Protein AF-A0A9D3UW73-F1 (afdb_monomer)

Foldseek 3Di:
DQVVQDDPPDLCCRRPQFPADPPPRATATGACAPVQDADEAEPPDVVLVRQNHAYYHHEQYHHPNYDDDPSCVSHVYDHNHNDDPPDPD

pLDDT: mean 84.99, std 10.87, range [48.41, 96.06]

Nearest PDB structures (foldseek):
  4q3i-assembly2_B  TM=7.712E-01  e=1.753E-03  Oryza sativa
  5xjo-assembly2_B  TM=6.712E-01  e=2.292E-03  Arabidopsis thaliana
  5gr8-assembly1_A  TM=7.443E-01  e=7.654E-03  Arabidopsis thaliana
  1ogq-assembly1_A  TM=6.975E-01  e=7.654E-03  Phaseolus vulgaris
  5xkn-assembly1_B  TM=5.740E-01  e=1.875E-03  Arabidopsis thaliana

InterPro domains:
  IPR013210 Leucine-rich repeat-containing N-terminal, plant-type [PF08263] (4-21)
  IPR032675 Leucine-rich repeat domain superfamily [G3DSA:3.80.10.10] (1-89)
  IPR046956 Receptor-like protein 23-like [PTHR48061] (4-83)

Solvent-accessible surface area (backbone atoms only — not comparable to full-atom values): 5349 Å² total; per-residue (Å²): 118,72,73,84,51,61,53,89,95,52,65,61,67,72,18,77,44,39,35,47,43,94,85,84,60,48,58,28,30,41,44,52,49,56,63,73,49,74,52,59,53,53,68,84,37,69,81,73,64,47,83,61,43,28,35,42,33,41,27,26,32,49,46,92,72,39,53,84,40,81,72,57,74,67,36,81,39,76,38,72,48,86,43,84,65,74,83,84,124

Radius of gyration: 13.21 Å; Cα contacts (8 Å, |Δi|>4): 147; chains: 1; bounding box: 33×31×26 Å

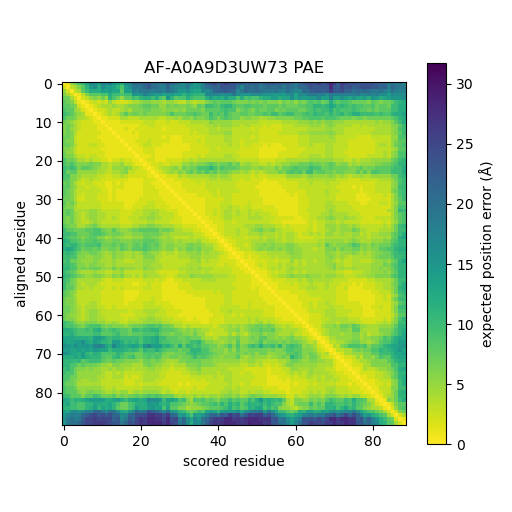Mean predicted aligned error: 5.77 Å

Organism: NCBI:txid47602

Structure (mmCIF, N/CA/C/O backbone):
data_AF-A0A9D3UW73-F1
#
_entry.id   AF-A0A9D3UW73-F1
#
loop_
_atom_site.group_PDB
_atom_site.id
_atom_site.type_symbol
_atom_site.label_atom_id
_atom_site.label_alt_id
_atom_site.label_comp_id
_atom_site.label_asym_id
_atom_site.label_entity_id
_atom_site.label_seq_id
_atom_site.pdbx_PDB_ins_code
_atom_site.Cartn_x
_atom_site.Cartn_y
_atom_site.Cartn_z
_atom_site.occupancy
_atom_site.B_iso_or_equiv
_atom_site.auth_seq_id
_atom_site.auth_comp_id
_atom_site.auth_asym_id
_atom_site.auth_atom_id
_atom_site.pdbx_PDB_model_num
ATOM 1 N N . MET A 1 1 ? -5.570 -10.580 -14.718 1.00 48.56 1 MET A N 1
ATOM 2 C CA . MET A 1 1 ? -5.128 -9.168 -14.651 1.00 48.56 1 MET A CA 1
ATOM 3 C C . MET A 1 1 ? -6.069 -8.451 -13.699 1.00 48.56 1 MET A C 1
ATOM 5 O O . MET A 1 1 ? -7.268 -8.545 -13.917 1.00 48.56 1 MET A O 1
ATOM 9 N N . LEU A 1 2 ? -5.564 -7.748 -12.678 1.00 55.66 2 LEU A N 1
ATOM 10 C CA . LEU A 1 2 ? -6.407 -7.051 -11.685 1.00 55.66 2 LEU A CA 1
ATOM 11 C C . LEU A 1 2 ? -7.407 -6.055 -12.304 1.00 55.66 2 LEU A C 1
ATOM 13 O O . LEU A 1 2 ? -8.428 -5.745 -11.691 1.00 55.66 2 LEU A O 1
ATOM 17 N N . ALA A 1 3 ? -7.122 -5.586 -13.526 1.00 56.91 3 ALA A N 1
ATOM 18 C CA . ALA A 1 3 ? -7.913 -4.611 -14.272 1.00 56.91 3 ALA A CA 1
ATOM 19 C C . ALA A 1 3 ? -9.384 -5.011 -14.489 1.00 56.91 3 ALA A C 1
ATOM 21 O O . ALA A 1 3 ? -10.218 -4.124 -14.621 1.00 56.91 3 ALA A O 1
ATOM 22 N N . ASP A 1 4 ? -9.723 -6.304 -14.469 1.00 63.31 4 ASP A N 1
ATOM 23 C CA . ASP A 1 4 ? -11.117 -6.747 -14.632 1.00 63.31 4 ASP A CA 1
ATOM 24 C C . ASP A 1 4 ? -11.943 -6.637 -13.335 1.00 63.31 4 ASP A C 1
ATOM 26 O O . ASP A 1 4 ? -13.169 -6.740 -13.372 1.00 63.31 4 ASP A O 1
ATOM 30 N N . SER A 1 5 ? -11.294 -6.432 -12.180 1.00 74.44 5 SER A N 1
ATOM 31 C CA . SER A 1 5 ? -11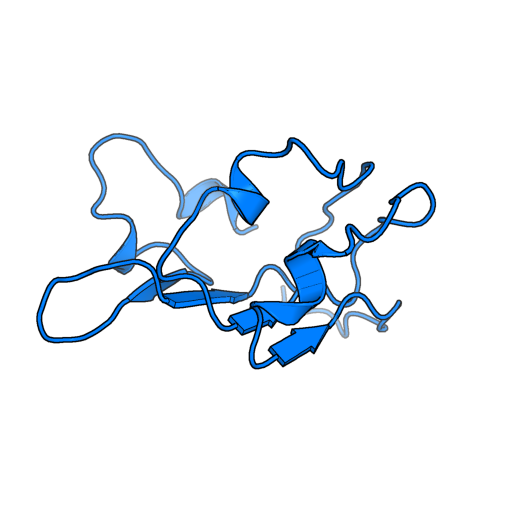.967 -6.362 -10.873 1.00 74.44 5 SER A CA 1
ATOM 32 C C . SER A 1 5 ? -12.187 -4.936 -10.361 1.00 74.44 5 SER A C 1
ATOM 34 O O . SER A 1 5 ? -13.042 -4.725 -9.501 1.00 74.44 5 SER A O 1
ATOM 36 N N . TRP A 1 6 ? -11.445 -3.956 -10.888 1.00 86.56 6 TRP A N 1
ATOM 37 C CA . TRP A 1 6 ? -11.527 -2.554 -10.477 1.00 86.56 6 TRP A CA 1
ATOM 38 C C . TRP A 1 6 ? -12.445 -1.808 -11.439 1.00 86.56 6 TRP A C 1
ATOM 40 O O . TRP A 1 6 ? -12.172 -1.719 -12.633 1.00 86.56 6 TRP A O 1
ATOM 50 N N . GLY A 1 7 ? -13.541 -1.256 -10.927 1.00 83.38 7 GLY A N 1
ATOM 51 C CA . GLY A 1 7 ? -14.526 -0.583 -11.765 1.00 83.38 7 GLY A CA 1
ATOM 52 C C . GLY A 1 7 ? -15.356 0.427 -10.995 1.00 83.38 7 GLY A C 1
ATOM 53 O O . GLY A 1 7 ? -15.669 0.233 -9.818 1.00 83.38 7 GLY A O 1
ATOM 54 N N . GLU A 1 8 ? -15.732 1.507 -11.675 1.00 82.38 8 GLU A N 1
ATOM 55 C CA . GLU A 1 8 ? -16.649 2.499 -11.121 1.00 82.38 8 GLU A CA 1
ATOM 56 C C . GLU A 1 8 ? -17.993 1.857 -10.749 1.00 82.38 8 GLU A C 1
ATOM 58 O O . GLU A 1 8 ? -18.510 0.982 -11.444 1.00 82.38 8 GLU A O 1
ATOM 63 N N . GLY A 1 9 ? -18.567 2.286 -9.624 1.00 83.62 9 GLY A N 1
ATOM 64 C CA . GLY A 1 9 ? -19.843 1.766 -9.126 1.00 83.62 9 GLY A CA 1
ATOM 65 C C . GLY A 1 9 ? -19.769 0.382 -8.469 1.00 83.62 9 GLY A C 1
ATOM 66 O O . GLY A 1 9 ? -20.768 -0.066 -7.906 1.00 83.62 9 GLY A O 1
ATOM 67 N N . ILE A 1 10 ? -18.606 -0.277 -8.483 1.00 86.62 10 ILE A N 1
ATOM 68 C CA . ILE A 1 10 ? -18.353 -1.479 -7.687 1.00 86.62 10 ILE A CA 1
ATOM 69 C C . ILE A 1 10 ? -17.802 -1.046 -6.330 1.00 86.62 10 ILE A C 1
ATOM 71 O O . ILE A 1 10 ? -16.885 -0.235 -6.245 1.00 86.62 10 ILE A O 1
ATOM 75 N N . ASP A 1 11 ? -18.363 -1.616 -5.266 1.00 89.44 11 ASP A N 1
ATOM 76 C CA . ASP A 1 11 ? -17.822 -1.492 -3.916 1.00 89.44 11 ASP A CA 1
ATOM 77 C C . ASP A 1 11 ? -16.346 -1.921 -3.895 1.00 89.44 11 ASP A C 1
ATOM 79 O O . ASP A 1 11 ? -16.034 -3.090 -4.135 1.00 89.44 11 ASP A O 1
ATOM 83 N N . CYS A 1 12 ? -15.449 -0.972 -3.614 1.00 91.19 12 CYS A N 1
ATOM 84 C CA . CYS A 1 12 ? -14.006 -1.191 -3.655 1.00 91.19 12 CYS A CA 1
ATOM 85 C C . CYS A 1 12 ? -13.530 -2.280 -2.690 1.00 91.19 12 CYS A C 1
ATOM 87 O O . CYS A 1 12 ? -12.524 -2.926 -2.956 1.00 91.19 12 CYS A O 1
ATOM 89 N N . CYS A 1 13 ? -14.286 -2.578 -1.631 1.00 92.69 13 CYS A N 1
ATOM 90 C CA . CYS A 1 13 ? -13.979 -3.679 -0.721 1.00 92.69 13 CYS A CA 1
ATOM 91 C C . CYS A 1 13 ? -14.145 -5.066 -1.358 1.00 92.69 13 CYS A C 1
ATOM 93 O O . CYS A 1 13 ? -13.789 -6.073 -0.749 1.00 92.69 13 CYS A O 1
ATOM 95 N N . LYS A 1 14 ? -14.705 -5.127 -2.570 1.00 91.12 14 LYS A N 1
ATOM 96 C CA . LYS A 1 14 ? -14.818 -6.340 -3.386 1.00 91.12 14 LYS A CA 1
ATOM 97 C C . LYS A 1 14 ? -13.763 -6.413 -4.484 1.00 91.12 14 LYS A C 1
ATOM 99 O O . LYS A 1 14 ? -13.717 -7.420 -5.187 1.00 91.12 14 LYS A O 1
ATOM 104 N N . TRP A 1 15 ? -12.970 -5.360 -4.672 1.00 92.94 15 TRP A N 1
ATOM 105 C CA . TRP A 1 15 ? -11.897 -5.367 -5.654 1.00 92.94 15 TRP A CA 1
ATOM 106 C C . TRP A 1 15 ? -10.797 -6.328 -5.218 1.00 92.94 15 TRP A C 1
ATOM 108 O O . TRP A 1 15 ? -10.483 -6.455 -4.032 1.00 92.94 15 TRP A O 1
ATOM 118 N N . GLU A 1 16 ? -10.196 -7.004 -6.192 1.00 90.12 16 GLU A N 1
ATOM 119 C CA . GLU A 1 16 ? -9.073 -7.886 -5.921 1.00 90.12 16 GLU A CA 1
ATOM 120 C C . GLU A 1 16 ? -7.903 -7.072 -5.353 1.00 90.12 16 GLU A C 1
ATOM 122 O O . GLU A 1 16 ? -7.614 -5.962 -5.812 1.00 90.12 16 GLU A O 1
ATOM 127 N N . GLY A 1 17 ? -7.273 -7.609 -4.306 1.00 92.62 17 GLY A N 1
ATOM 128 C CA . GLY A 1 17 ? -6.176 -6.947 -3.603 1.00 92.62 17 GLY A CA 1
ATOM 129 C C . GLY A 1 17 ? -6.599 -5.883 -2.584 1.00 92.62 17 GLY A C 1
ATOM 130 O O . GLY A 1 17 ? -5.754 -5.432 -1.813 1.00 92.62 17 GLY A O 1
ATOM 131 N N . VAL A 1 18 ? -7.876 -5.489 -2.510 1.00 94.12 18 VAL A N 1
ATOM 132 C CA . VAL A 1 18 ? -8.350 -4.503 -1.524 1.00 94.12 18 VAL A CA 1
ATOM 133 C C . VAL A 1 18 ? -8.813 -5.195 -0.245 1.00 94.12 18 VAL A C 1
ATOM 135 O O . VAL A 1 18 ? -9.602 -6.136 -0.266 1.00 94.12 18 VAL A O 1
ATOM 138 N N . MET A 1 19 ? -8.346 -4.701 0.900 1.00 95.50 19 MET A N 1
ATOM 139 C CA . MET A 1 19 ? -8.782 -5.145 2.222 1.00 95.50 19 MET A CA 1
ATOM 140 C C . MET A 1 19 ? -9.467 -3.991 2.942 1.00 95.50 19 MET A C 1
ATOM 142 O O . MET A 1 19 ? -8.860 -2.934 3.136 1.00 95.50 19 MET A O 1
ATOM 146 N N . CYS A 1 20 ? -10.698 -4.214 3.394 1.00 95.94 20 CYS A N 1
ATOM 147 C CA . CYS A 1 20 ? -11.457 -3.244 4.175 1.00 95.94 20 CYS A CA 1
ATOM 148 C C . CYS A 1 20 ? -11.656 -3.690 5.624 1.00 95.94 20 CYS A C 1
ATOM 150 O O . CYS A 1 20 ? -11.653 -4.883 5.930 1.00 95.94 20 CYS A O 1
ATOM 152 N N . ASP A 1 21 ? -11.835 -2.728 6.527 1.00 94.56 21 ASP A N 1
ATOM 153 C CA . ASP A 1 21 ? -12.249 -3.027 7.892 1.00 94.56 21 ASP A CA 1
ATOM 154 C C . ASP A 1 21 ? -13.740 -3.411 7.958 1.00 94.56 21 ASP A C 1
ATOM 156 O O . ASP A 1 21 ? -14.574 -2.886 7.224 1.00 94.56 21 ASP A O 1
ATOM 160 N N . ASN A 1 22 ? -14.089 -4.317 8.874 1.00 89.94 22 ASN A N 1
ATOM 161 C CA . ASN A 1 22 ? -15.450 -4.857 8.988 1.00 89.94 22 ASN A CA 1
ATOM 162 C C . ASN A 1 22 ? -16.457 -3.918 9.683 1.00 89.94 22 ASN A C 1
ATOM 164 O O . ASN A 1 22 ? -17.625 -4.285 9.806 1.00 89.94 22 ASN A O 1
ATOM 168 N N . LYS A 1 23 ? -16.024 -2.774 10.231 1.00 90.50 23 LYS A N 1
ATOM 169 C CA . LYS A 1 23 ? -16.883 -1.857 10.999 1.00 90.50 23 LYS A CA 1
ATOM 170 C C . LYS A 1 23 ? -17.397 -0.708 10.144 1.00 90.50 23 LYS A C 1
ATOM 172 O O . LYS A 1 23 ? -18.595 -0.455 10.125 1.00 90.50 23 LYS A O 1
ATOM 177 N N . GLU A 1 24 ? -16.482 -0.003 9.501 1.00 90.06 24 GLU A N 1
ATOM 178 C CA . GLU A 1 24 ? -16.735 1.227 8.756 1.00 90.06 24 GLU A CA 1
ATOM 179 C C . GLU A 1 24 ? -16.526 1.031 7.251 1.00 90.06 24 GLU A C 1
ATOM 181 O O . GLU A 1 24 ? -16.929 1.886 6.467 1.00 90.06 24 GLU A O 1
ATOM 186 N N . GLY A 1 25 ? -15.942 -0.100 6.836 1.00 91.75 25 GLY A N 1
ATOM 187 C CA . GLY A 1 25 ? -15.665 -0.378 5.429 1.00 91.75 2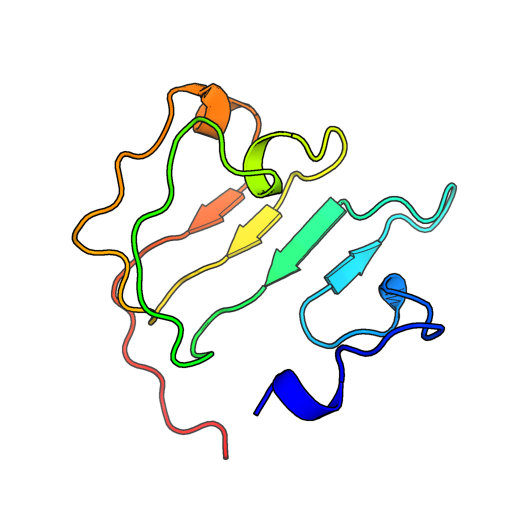5 GLY A CA 1
ATOM 188 C C . GLY A 1 25 ? -14.518 0.461 4.872 1.00 91.75 25 GLY A C 1
ATOM 189 O O . GLY A 1 25 ? -14.416 0.620 3.659 1.00 91.75 25 GLY A O 1
ATOM 190 N N . ASN A 1 26 ? -13.647 1.018 5.721 1.00 93.94 26 ASN A N 1
ATOM 191 C CA . ASN A 1 26 ? -12.504 1.770 5.227 1.00 93.94 26 ASN A CA 1
ATOM 192 C C . ASN A 1 26 ? -11.478 0.818 4.624 1.00 93.94 26 ASN A C 1
ATOM 194 O O . ASN A 1 26 ? -11.186 -0.237 5.191 1.00 93.94 26 ASN A O 1
ATOM 198 N N . VAL A 1 27 ? -10.845 1.242 3.532 1.00 94.19 27 VAL A N 1
ATOM 199 C CA . VAL A 1 27 ? -9.688 0.538 2.978 1.00 94.19 27 VAL A CA 1
ATOM 200 C C . VAL A 1 27 ? -8.537 0.602 3.979 1.00 94.19 27 VAL A C 1
ATOM 202 O O . VAL A 1 27 ? -8.022 1.674 4.304 1.00 94.19 27 VAL A O 1
ATOM 205 N N . VAL A 1 28 ? -8.130 -0.568 4.462 1.00 96.06 28 VAL A N 1
ATOM 206 C CA . VAL A 1 28 ? -7.023 -0.733 5.406 1.00 96.06 28 VAL A CA 1
ATOM 207 C C . VAL A 1 28 ? -5.823 -1.434 4.788 1.00 96.06 28 VAL A C 1
ATOM 209 O O . VAL A 1 28 ? -4.712 -1.265 5.293 1.00 96.06 28 VAL A O 1
ATOM 212 N N . GLY A 1 29 ? -6.003 -2.175 3.695 1.00 95.75 29 GLY A N 1
ATOM 213 C CA . GLY A 1 29 ? -4.914 -2.862 3.008 1.00 95.75 29 GLY A CA 1
ATOM 214 C C . GLY A 1 29 ? -5.050 -2.851 1.490 1.00 95.75 29 GLY A C 1
ATOM 215 O O . GLY A 1 29 ? -6.158 -2.896 0.964 1.00 95.75 29 GLY A O 1
ATOM 216 N N . LEU A 1 30 ? -3.906 -2.804 0.813 1.00 94.81 30 LEU A N 1
ATOM 217 C CA . LEU A 1 30 ? -3.765 -2.972 -0.627 1.00 94.81 30 LEU A CA 1
ATOM 218 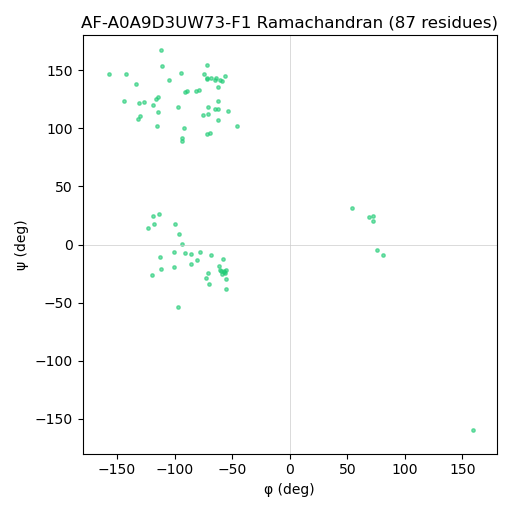C C . LEU A 1 30 ? -2.650 -3.980 -0.905 1.00 94.81 30 LEU A C 1
ATOM 220 O O . LEU A 1 30 ? -1.505 -3.771 -0.496 1.00 94.81 30 LEU A O 1
ATOM 224 N N . ASP A 1 31 ? -2.994 -5.051 -1.606 1.00 94.31 31 ASP A N 1
ATOM 225 C CA . ASP A 1 31 ? -2.067 -6.020 -2.174 1.00 94.31 31 ASP A CA 1
ATOM 226 C C . ASP A 1 31 ? -2.170 -5.979 -3.696 1.00 94.31 31 ASP A C 1
ATOM 228 O O . ASP A 1 31 ? -3.112 -6.488 -4.295 1.00 94.31 31 ASP A O 1
ATOM 232 N N . LEU A 1 32 ? -1.194 -5.317 -4.304 1.00 92.19 32 LEU A N 1
ATOM 233 C CA . LEU A 1 32 ? -1.017 -5.229 -5.747 1.00 92.19 32 LEU A CA 1
ATOM 234 C C . LEU A 1 32 ? 0.259 -5.959 -6.155 1.00 92.19 32 LEU A C 1
ATOM 236 O O . LEU A 1 32 ? 0.907 -5.584 -7.135 1.00 92.19 32 LEU A O 1
ATOM 240 N N . SER A 1 33 ? 0.692 -6.952 -5.377 1.00 92.25 33 SER A N 1
ATOM 241 C CA . SER A 1 33 ? 1.859 -7.742 -5.746 1.00 92.25 33 SER A CA 1
ATOM 242 C C . SER A 1 33 ? 1.670 -8.367 -7.126 1.00 92.25 33 SER A C 1
ATOM 244 O O . SER A 1 33 ? 0.560 -8.705 -7.538 1.00 92.25 33 SER A O 1
ATOM 246 N N . CYS A 1 34 ? 2.760 -8.470 -7.883 1.00 90.81 34 CYS A N 1
ATOM 247 C CA . CYS A 1 34 ? 2.773 -9.170 -9.167 1.00 90.81 34 CYS A CA 1
ATOM 248 C C . CYS A 1 34 ? 1.725 -8.712 -10.186 1.00 90.81 34 CYS A C 1
ATOM 250 O O . CYS A 1 34 ? 1.262 -9.488 -11.020 1.00 90.81 34 CYS A O 1
ATOM 252 N N . SER A 1 35 ? 1.373 -7.431 -10.139 1.00 89.00 35 SER A N 1
ATOM 253 C CA . SER A 1 35 ? 0.309 -6.862 -10.963 1.00 89.00 35 SER A CA 1
ATOM 254 C C . SER A 1 35 ? 0.817 -6.261 -12.273 1.00 89.00 35 SER A C 1
ATOM 256 O O . SER A 1 35 ? 0.025 -5.749 -13.062 1.00 89.00 35 SER A O 1
ATOM 258 N N . GLY A 1 36 ? 2.130 -6.325 -12.518 1.00 89.12 36 GLY A N 1
ATOM 259 C CA . GLY A 1 36 ? 2.762 -5.741 -13.700 1.00 89.12 36 GLY A CA 1
ATOM 260 C C . GLY A 1 36 ? 2.732 -4.213 -13.695 1.00 89.12 36 GLY A C 1
ATOM 261 O O . GLY A 1 36 ? 2.768 -3.598 -14.759 1.00 89.12 36 GLY A O 1
ATOM 262 N N . LEU A 1 37 ? 2.626 -3.597 -12.514 1.00 88.56 37 LEU A N 1
ATOM 263 C CA . LEU A 1 37 ? 2.634 -2.147 -12.372 1.00 88.56 37 LEU A CA 1
ATOM 264 C C . LEU A 1 37 ? 4.041 -1.609 -12.633 1.00 88.56 37 LEU A C 1
ATOM 266 O O . LEU A 1 37 ? 5.033 -2.227 -12.246 1.00 88.56 37 LEU A O 1
ATOM 270 N N . ASN A 1 38 ? 4.106 -0.444 -13.271 1.00 89.25 38 ASN A N 1
ATOM 271 C CA . ASN A 1 38 ? 5.336 0.301 -13.496 1.00 89.25 38 ASN A CA 1
ATOM 272 C C . ASN A 1 38 ? 5.105 1.775 -13.148 1.00 89.25 38 ASN A C 1
ATOM 274 O O . ASN A 1 38 ? 4.060 2.334 -13.492 1.00 89.25 38 ASN A O 1
ATOM 278 N 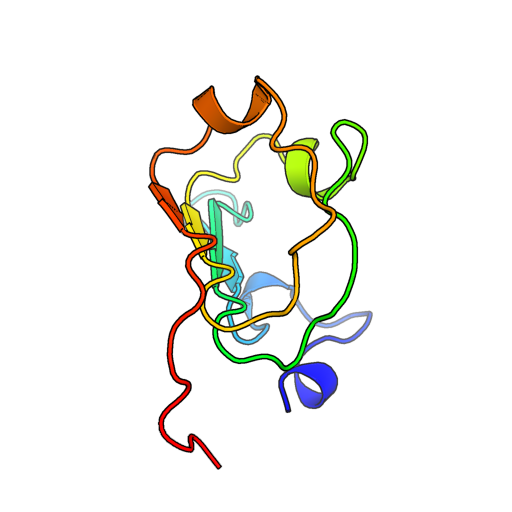N . GLY A 1 39 ? 6.067 2.405 -12.481 1.00 87.38 39 GLY A N 1
ATOM 279 C CA . GLY A 1 39 ? 6.113 3.852 -12.326 1.00 87.38 39 GLY A CA 1
ATOM 280 C C . GLY A 1 39 ? 6.964 4.297 -11.144 1.00 87.38 39 GLY A C 1
ATOM 281 O O . GLY A 1 39 ? 7.807 3.568 -10.632 1.00 87.38 39 GLY A O 1
ATOM 282 N N . SER A 1 40 ? 6.726 5.525 -10.691 1.00 86.44 40 SER A N 1
ATOM 283 C CA . SER A 1 40 ? 7.332 6.073 -9.476 1.00 86.44 40 SER A CA 1
ATOM 284 C C . SER A 1 40 ? 6.243 6.324 -8.438 1.00 86.44 40 SER A C 1
ATOM 286 O O . SER A 1 40 ? 5.250 6.999 -8.720 1.00 86.44 40 SER A O 1
ATOM 288 N N . LEU A 1 41 ? 6.426 5.791 -7.232 1.00 85.94 41 LEU A N 1
ATOM 289 C CA . LEU A 1 41 ? 5.647 6.184 -6.066 1.00 85.94 41 LEU A CA 1
ATOM 290 C C . LEU A 1 41 ? 6.165 7.541 -5.600 1.00 85.94 41 LEU A C 1
ATOM 292 O O . LEU A 1 41 ? 7.288 7.655 -5.112 1.00 85.94 41 LEU A O 1
ATOM 296 N N . GLN A 1 42 ? 5.337 8.567 -5.765 1.00 84.12 42 GLN A N 1
ATOM 297 C CA . GLN A 1 42 ? 5.648 9.913 -5.304 1.00 84.12 42 GLN A CA 1
ATOM 298 C C . GLN A 1 42 ? 5.057 10.167 -3.918 1.00 84.12 42 GLN A C 1
ATOM 300 O O . GLN A 1 42 ? 3.963 9.699 -3.603 1.00 84.12 42 GLN A O 1
ATOM 305 N N . SER A 1 43 ? 5.741 10.984 -3.115 1.00 78.94 43 SER A N 1
ATOM 306 C CA . SER A 1 43 ? 5.307 11.346 -1.754 1.00 78.94 43 SER A CA 1
ATOM 307 C C . SER A 1 43 ? 3.944 12.019 -1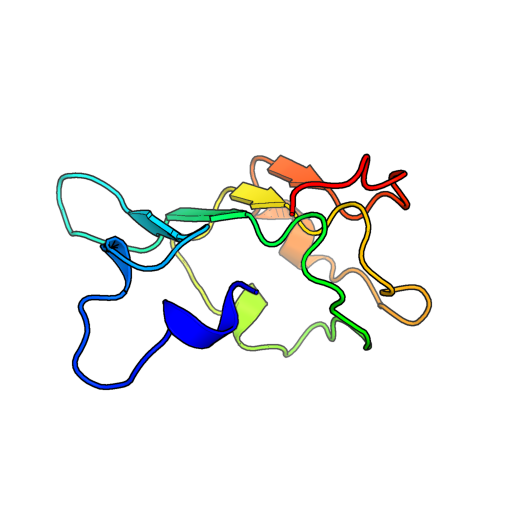.665 1.00 78.94 43 SER A C 1
ATOM 309 O O . SER A 1 43 ? 3.277 11.925 -0.641 1.00 78.94 43 SER A O 1
ATOM 311 N N . ASN A 1 44 ? 3.515 12.664 -2.741 1.00 79.06 44 ASN A N 1
ATOM 312 C CA . ASN A 1 44 ? 2.219 13.316 -2.877 1.00 79.06 44 ASN A CA 1
ATOM 313 C C . ASN A 1 44 ? 1.165 12.437 -3.575 1.00 79.06 44 ASN A C 1
ATOM 315 O O . ASN A 1 44 ? 0.109 12.951 -3.930 1.00 79.06 44 ASN A O 1
ATOM 319 N N . SER A 1 45 ? 1.435 11.149 -3.811 1.00 83.19 45 SER A N 1
ATOM 320 C CA . SER A 1 45 ? 0.446 10.241 -4.396 1.00 83.19 45 SER A CA 1
ATOM 321 C C . SER A 1 45 ? -0.742 10.050 -3.451 1.00 83.19 45 SER A C 1
ATOM 323 O O . SER A 1 45 ? -0.565 9.882 -2.241 1.00 83.19 45 SER A O 1
ATOM 325 N N . ASP A 1 46 ? -1.949 9.977 -4.015 1.00 83.88 46 ASP A N 1
ATOM 326 C CA . ASP A 1 46 ? -3.182 9.692 -3.273 1.00 83.88 46 ASP A CA 1
ATOM 327 C C . ASP A 1 46 ? -3.125 8.362 -2.503 1.00 83.88 46 ASP A C 1
ATOM 329 O O . ASP A 1 46 ? -3.776 8.196 -1.474 1.00 83.88 46 ASP A O 1
ATOM 333 N N . LEU A 1 47 ? -2.261 7.430 -2.916 1.00 84.12 47 LEU A N 1
ATOM 334 C CA . LEU A 1 47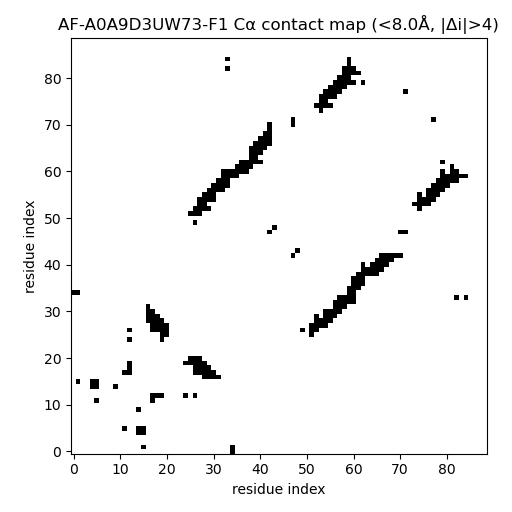 ? -1.986 6.209 -2.159 1.00 84.12 47 LEU A CA 1
ATOM 335 C C . LEU A 1 47 ? -1.531 6.511 -0.717 1.00 84.12 47 LEU A C 1
ATOM 337 O O . LEU A 1 47 ? -1.928 5.837 0.239 1.00 84.12 47 LEU A O 1
ATOM 341 N N . PHE A 1 48 ? -0.724 7.561 -0.542 1.00 83.00 48 PHE A N 1
ATOM 342 C CA . PHE A 1 48 ? -0.248 8.010 0.7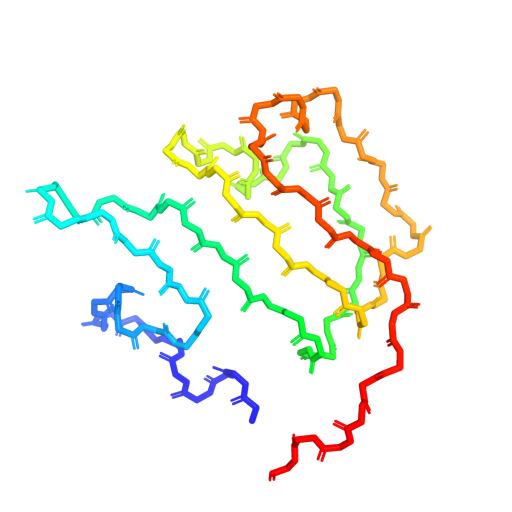63 1.00 83.00 48 PHE A CA 1
ATOM 343 C C . PHE A 1 48 ? -1.234 8.961 1.462 1.00 83.00 48 PHE A C 1
ATOM 345 O O . PHE A 1 48 ? -1.068 9.198 2.658 1.00 83.00 48 PHE A O 1
ATOM 352 N N . SER A 1 49 ? -2.305 9.421 0.804 1.00 83.75 49 SER A N 1
ATOM 353 C CA . SER A 1 49 ? -3.363 10.226 1.440 1.00 83.75 49 SER A CA 1
ATOM 354 C C . SER A 1 49 ? -4.448 9.372 2.117 1.00 83.75 49 SER A C 1
ATOM 356 O O . SER A 1 49 ? -5.148 9.853 3.011 1.00 83.75 49 SER A O 1
ATOM 358 N N . LEU A 1 50 ? -4.533 8.075 1.787 1.00 87.56 50 LEU A N 1
ATOM 359 C CA . LEU A 1 50 ? -5.436 7.122 2.441 1.00 87.56 50 LEU A CA 1
ATOM 360 C C . LEU A 1 50 ? -5.105 6.974 3.938 1.00 87.56 50 LEU A C 1
ATOM 362 O O . LEU A 1 50 ? -4.102 6.362 4.316 1.00 87.56 50 LEU A O 1
ATOM 366 N N . GLN A 1 51 ? -5.954 7.541 4.799 1.00 87.56 51 GLN A N 1
ATOM 367 C CA . GLN A 1 51 ? -5.693 7.666 6.242 1.00 87.56 51 GLN A CA 1
ATOM 368 C C . GLN A 1 51 ? -5.737 6.330 6.991 1.00 87.56 51 GLN A C 1
ATOM 370 O O . GLN A 1 51 ? -4.979 6.117 7.934 1.00 87.56 51 GLN A O 1
ATOM 375 N N . ASN A 1 52 ? -6.612 5.420 6.560 1.00 92.88 52 ASN A N 1
ATOM 376 C CA . ASN A 1 52 ? -6.815 4.127 7.213 1.00 92.88 52 ASN A CA 1
ATOM 377 C C . ASN A 1 52 ? -5.921 3.015 6.648 1.00 92.88 52 ASN A C 1
ATOM 379 O O . ASN A 1 52 ? -5.866 1.928 7.230 1.00 92.88 52 ASN A O 1
ATOM 383 N N . LEU A 1 53 ? -5.186 3.291 5.564 1.00 93.19 53 LEU A N 1
ATOM 384 C CA . LEU A 1 53 ? -4.328 2.319 4.899 1.00 93.19 53 LEU A CA 1
ATOM 385 C C . LEU A 1 53 ? -3.103 1.996 5.767 1.00 93.19 53 LEU A C 1
ATOM 387 O O . LEU A 1 53 ? -2.278 2.858 6.065 1.00 93.19 53 LEU A O 1
ATOM 391 N N . ARG A 1 54 ? -2.987 0.727 6.162 1.00 94.62 54 ARG A N 1
ATOM 392 C CA . ARG A 1 54 ? -1.961 0.193 7.070 1.00 94.62 54 ARG A CA 1
ATOM 393 C C . ARG A 1 54 ? -1.095 -0.884 6.426 1.00 94.62 54 ARG A C 1
ATOM 395 O O . ARG A 1 54 ? 0.038 -1.063 6.871 1.00 94.62 54 ARG A O 1
ATOM 402 N N . TRP A 1 55 ? -1.612 -1.591 5.427 1.00 95.44 55 TRP A N 1
ATOM 403 C CA . TRP A 1 55 ? -0.897 -2.646 4.711 1.00 95.44 55 TRP A CA 1
ATOM 404 C C . TRP A 1 55 ? -0.776 -2.267 3.238 1.0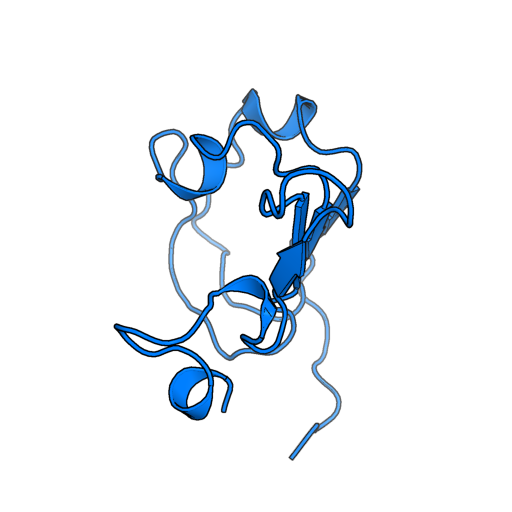0 95.44 55 TRP A C 1
ATOM 406 O O . TRP A 1 55 ? -1.788 -2.065 2.576 1.00 95.44 55 TRP A O 1
ATOM 416 N N . LEU A 1 56 ? 0.450 -2.150 2.735 1.00 93.44 56 LEU A N 1
ATOM 417 C CA . LEU A 1 56 ? 0.721 -1.843 1.335 1.00 93.44 56 LEU A CA 1
ATOM 418 C C . LEU A 1 56 ? 1.759 -2.822 0.785 1.00 93.44 56 LEU A C 1
ATOM 420 O O . LEU A 1 56 ? 2.940 -2.757 1.134 1.00 93.44 56 LEU A O 1
ATOM 424 N N . ILE A 1 57 ? 1.310 -3.735 -0.071 1.00 93.62 57 ILE A N 1
ATOM 425 C CA . ILE A 1 57 ? 2.140 -4.756 -0.705 1.00 93.62 57 ILE A CA 1
ATOM 426 C C . ILE A 1 57 ? 2.176 -4.478 -2.207 1.00 93.62 57 ILE A C 1
ATOM 428 O O . ILE A 1 57 ? 1.171 -4.555 -2.902 1.00 93.62 57 ILE A O 1
ATOM 432 N N . LEU A 1 58 ? 3.359 -4.131 -2.692 1.00 92.25 58 LEU A N 1
ATOM 433 C CA . LEU A 1 58 ? 3.669 -3.764 -4.073 1.00 92.25 58 LEU A CA 1
ATOM 434 C C . LEU A 1 58 ? 4.776 -4.654 -4.656 1.00 92.25 58 LEU A C 1
ATOM 436 O O . LEU A 1 58 ? 5.371 -4.316 -5.677 1.00 92.25 58 LEU A O 1
ATOM 440 N N . ALA A 1 59 ? 5.080 -5.772 -3.997 1.00 92.56 59 ALA A N 1
ATOM 441 C CA . ALA A 1 59 ? 6.194 -6.636 -4.352 1.00 92.56 59 ALA A CA 1
ATOM 442 C C . ALA A 1 59 ? 6.068 -7.206 -5.773 1.00 92.56 59 ALA A C 1
ATOM 444 O O . ALA A 1 59 ? 4.983 -7.582 -6.211 1.00 92.56 59 ALA A O 1
ATOM 445 N N . GLY A 1 60 ? 7.190 -7.305 -6.483 1.00 92.06 60 GLY A N 1
ATOM 446 C CA . GLY A 1 60 ? 7.213 -7.850 -7.846 1.00 92.06 60 GLY A CA 1
ATOM 447 C C . GLY A 1 60 ? 6.598 -6.932 -8.908 1.00 92.06 60 GLY A C 1
ATOM 448 O O . GLY A 1 60 ? 6.154 -7.411 -9.947 1.00 92.06 60 GLY A O 1
ATOM 449 N N . ASN A 1 61 ? 6.569 -5.624 -8.649 1.00 91.06 61 ASN A N 1
ATOM 450 C CA . ASN A 1 61 ? 6.288 -4.585 -9.640 1.00 91.06 61 ASN A CA 1
ATOM 451 C C . ASN A 1 61 ? 7.548 -3.745 -9.913 1.00 91.06 61 ASN A C 1
ATOM 453 O O . ASN A 1 61 ? 8.520 -3.819 -9.159 1.00 91.06 61 ASN A O 1
ATOM 457 N N . ASP A 1 62 ? 7.515 -2.934 -10.971 1.00 91.25 62 ASP A N 1
ATOM 458 C CA . ASP A 1 62 ? 8.610 -2.048 -11.374 1.00 91.25 62 ASP A CA 1
ATOM 459 C C . ASP A 1 62 ? 8.429 -0.644 -10.771 1.00 91.25 62 ASP A C 1
ATOM 461 O O . ASP A 1 62 ? 7.749 0.223 -11.321 1.00 91.25 62 ASP A O 1
ATOM 465 N N . PHE A 1 63 ? 9.017 -0.438 -9.593 1.00 88.44 63 PHE A N 1
ATOM 466 C CA . PHE A 1 63 ? 8.968 0.824 -8.851 1.00 88.44 63 PHE A CA 1
ATOM 467 C C . PHE A 1 63 ? 10.362 1.440 -8.647 1.00 88.44 63 PHE A C 1
ATOM 469 O O . PHE A 1 63 ? 10.552 2.227 -7.718 1.00 88.44 63 PHE A O 1
ATOM 476 N N . ASP A 1 64 ? 11.333 1.117 -9.507 1.00 82.12 64 ASP A N 1
ATOM 477 C CA . ASP A 1 64 ? 12.764 1.424 -9.321 1.00 82.12 64 ASP A CA 1
ATOM 478 C C . ASP A 1 64 ? 13.091 2.925 -9.204 1.00 82.12 64 ASP A C 1
ATOM 480 O O . ASP A 1 64 ? 14.099 3.301 -8.608 1.00 82.12 64 ASP A O 1
ATOM 484 N N . ASN A 1 65 ? 12.213 3.796 -9.708 1.00 81.94 65 ASN A N 1
ATOM 485 C CA . ASN A 1 65 ? 12.350 5.256 -9.631 1.00 81.94 65 ASN A CA 1
ATOM 486 C C . ASN A 1 65 ? 11.505 5.889 -8.511 1.00 81.94 65 ASN A C 1
ATOM 488 O O . ASN A 1 65 ? 11.186 7.079 -8.565 1.00 81.94 65 ASN A O 1
ATOM 492 N N . SER A 1 66 ? 11.058 5.101 -7.535 1.00 83.88 66 SER A N 1
ATOM 493 C CA . SER A 1 66 ? 10.204 5.580 -6.446 1.00 83.88 66 SER A CA 1
ATOM 494 C C . SER A 1 66 ? 11.001 6.249 -5.337 1.00 83.88 66 SER A C 1
ATOM 496 O O . SER A 1 66 ? 11.947 5.675 -4.799 1.00 83.88 66 SER A O 1
ATOM 498 N N . GLU A 1 67 ? 10.549 7.424 -4.914 1.00 80.69 67 GLU A N 1
ATOM 499 C CA . GLU A 1 67 ? 11.015 8.045 -3.680 1.00 80.69 67 GLU A CA 1
ATOM 500 C C . GLU A 1 67 ? 10.089 7.604 -2.552 1.00 80.69 67 GLU A C 1
ATOM 502 O O . GLU A 1 67 ? 8.978 8.115 -2.411 1.00 80.69 67 GLU A O 1
ATOM 507 N N . ILE A 1 68 ? 10.527 6.623 -1.755 1.00 76.44 68 ILE A N 1
ATOM 508 C CA . ILE A 1 68 ? 9.731 6.167 -0.613 1.00 76.44 68 ILE A CA 1
ATOM 509 C C . ILE A 1 68 ? 9.571 7.344 0.361 1.00 76.44 68 ILE A C 1
ATOM 511 O O . ILE A 1 68 ? 10.570 7.809 0.918 1.00 76.44 68 ILE A O 1
ATOM 515 N N . PRO A 1 69 ? 8.343 7.823 0.600 1.00 70.69 69 PRO A N 1
ATOM 516 C CA . PRO A 1 69 ? 8.118 9.004 1.427 1.00 70.69 69 PRO A CA 1
ATOM 517 C C . PRO A 1 69 ? 8.380 8.685 2.894 1.00 70.69 69 PRO A C 1
ATOM 519 O O . PRO A 1 69 ? 8.124 7.566 3.326 1.00 70.69 69 PRO A O 1
ATOM 522 N N . TYR A 1 70 ? 8.737 9.681 3.711 1.00 70.62 70 TYR A N 1
ATOM 523 C CA . TYR A 1 70 ? 8.748 9.524 5.178 1.00 70.62 70 TYR A CA 1
ATOM 524 C C . TYR A 1 70 ? 7.383 9.062 5.735 1.00 70.62 70 TYR A C 1
ATOM 526 O O . TYR A 1 70 ? 7.311 8.323 6.722 1.00 70.62 70 TYR A O 1
ATOM 534 N N . GLU A 1 71 ? 6.297 9.432 5.050 1.00 75.06 71 GLU A N 1
ATOM 535 C CA . GLU A 1 71 ? 4.931 8.975 5.328 1.00 75.06 71 GLU A CA 1
ATOM 536 C C . GLU A 1 71 ? 4.773 7.448 5.255 1.00 75.06 71 GLU A C 1
ATOM 538 O O . GLU A 1 71 ? 3.791 6.910 5.760 1.00 75.06 71 GLU A O 1
ATOM 543 N N . SER A 1 72 ? 5.752 6.707 4.716 1.00 75.00 72 SER A N 1
ATOM 544 C CA . SER A 1 72 ? 5.790 5.244 4.794 1.00 75.00 72 SER A CA 1
ATOM 545 C C . SER A 1 72 ? 5.767 4.719 6.231 1.00 75.00 72 SER A C 1
ATOM 547 O O . SER A 1 72 ? 5.336 3.592 6.464 1.00 75.00 72 SER A O 1
ATOM 549 N N . SER A 1 73 ? 6.203 5.535 7.198 1.00 80.06 73 SER A N 1
ATOM 550 C CA . SER A 1 73 ? 6.156 5.231 8.632 1.00 80.06 73 SER A CA 1
ATOM 551 C C . SER A 1 73 ? 4.736 5.021 9.172 1.00 80.06 73 SER A C 1
ATOM 553 O O . SER A 1 73 ? 4.575 4.382 10.213 1.00 80.06 73 SER A O 1
ATOM 555 N N . LYS A 1 74 ? 3.697 5.487 8.461 1.00 85.62 74 LYS A N 1
ATOM 556 C CA . LYS A 1 74 ? 2.298 5.223 8.826 1.00 85.62 74 LYS A CA 1
ATOM 557 C C . LYS A 1 74 ? 1.889 3.765 8.586 1.00 85.62 74 LYS A C 1
ATOM 559 O O . LYS A 1 74 ? 0.944 3.280 9.213 1.00 85.62 74 LYS A O 1
ATOM 564 N N . PHE A 1 75 ? 2.563 3.065 7.668 1.00 88.56 75 PHE A N 1
ATOM 565 C CA . PHE A 1 75 ? 2.209 1.695 7.322 1.00 88.56 75 PHE A CA 1
ATOM 566 C C . PHE A 1 75 ? 2.727 0.724 8.372 1.00 88.56 75 PHE A C 1
ATOM 568 O O . PHE A 1 75 ? 3.896 0.724 8.751 1.00 88.56 75 PHE A O 1
ATOM 575 N N . ARG A 1 76 ? 1.848 -0.181 8.798 1.00 92.81 76 ARG A N 1
ATOM 576 C CA . ARG A 1 76 ? 2.225 -1.316 9.640 1.00 92.81 76 ARG A CA 1
ATOM 577 C C . ARG A 1 76 ? 2.993 -2.369 8.845 1.00 92.81 76 ARG A C 1
ATOM 579 O O . ARG A 1 76 ? 3.790 -3.105 9.419 1.00 92.81 76 ARG A O 1
ATOM 586 N N . SER A 1 77 ? 2.730 -2.459 7.544 1.00 92.88 77 SER A N 1
ATOM 587 C CA . SER A 1 77 ? 3.471 -3.304 6.618 1.00 92.88 77 SER A CA 1
ATOM 588 C C . SER A 1 77 ? 3.591 -2.598 5.275 1.00 92.88 77 SER A C 1
ATOM 590 O O . SER A 1 77 ? 2.578 -2.227 4.684 1.00 92.88 77 SER A O 1
ATOM 592 N N . LEU A 1 78 ? 4.827 -2.418 4.817 1.00 91.12 78 LEU A N 1
ATOM 593 C CA . LEU A 1 78 ? 5.159 -1.922 3.489 1.00 91.12 78 LEU A CA 1
ATOM 594 C C . LEU A 1 78 ? 6.120 -2.916 2.838 1.00 91.12 78 LEU A C 1
ATOM 596 O O . LEU A 1 78 ? 7.188 -3.183 3.389 1.00 91.12 78 LEU A O 1
ATOM 600 N N . ASN A 1 79 ? 5.755 -3.454 1.677 1.00 91.19 79 ASN A N 1
ATOM 601 C CA . ASN A 1 79 ? 6.622 -4.337 0.903 1.00 91.19 79 ASN A CA 1
ATOM 602 C C . ASN A 1 79 ? 6.684 -3.866 -0.549 1.00 91.19 79 ASN A C 1
ATOM 604 O O . ASN A 1 79 ? 5.712 -3.997 -1.279 1.00 91.19 79 ASN A O 1
ATOM 608 N N . ILE A 1 80 ? 7.842 -3.358 -0.961 1.00 88.81 80 ILE A N 1
ATOM 609 C CA . ILE A 1 80 ? 8.122 -2.896 -2.330 1.00 88.81 80 ILE A CA 1
ATOM 610 C C . ILE A 1 80 ? 9.243 -3.713 -2.991 1.00 88.81 80 ILE A C 1
ATOM 612 O O . ILE A 1 80 ? 9.901 -3.253 -3.917 1.00 88.81 80 ILE A O 1
ATOM 616 N N . SER A 1 81 ? 9.544 -4.895 -2.450 1.00 89.62 81 SER A N 1
ATOM 617 C CA . SER A 1 81 ? 10.674 -5.700 -2.914 1.00 89.62 81 SER A CA 1
ATOM 618 C C . SER A 1 81 ? 10.494 -6.157 -4.364 1.00 89.62 81 SER A C 1
ATOM 620 O O . SER A 1 81 ? 9.396 -6.535 -4.780 1.00 89.62 81 SER A O 1
ATOM 622 N N . GLN A 1 82 ? 11.590 -6.205 -5.121 1.00 83.94 82 GLN A N 1
ATOM 623 C CA . GLN A 1 82 ? 11.617 -6.901 -6.404 1.00 83.94 82 GLN A CA 1
ATOM 624 C C . GLN A 1 82 ? 11.519 -8.412 -6.136 1.00 83.94 82 GLN A C 1
ATOM 626 O O . GLN A 1 82 ? 12.500 -9.068 -5.789 1.00 83.94 82 GLN A O 1
ATOM 631 N N . SER A 1 83 ? 10.305 -8.951 -6.221 1.00 84.75 83 SER A N 1
ATOM 632 C CA . SER A 1 83 ? 10.018 -10.373 -6.024 1.00 84.75 83 SER A CA 1
ATOM 633 C C . SER A 1 83 ? 9.755 -11.046 -7.368 1.00 84.75 83 SER A C 1
ATOM 635 O O . SER A 1 83 ? 9.112 -10.466 -8.239 1.00 84.75 83 SER A O 1
ATOM 637 N N . LEU A 1 84 ? 10.230 -12.283 -7.539 1.00 80.75 84 LEU A N 1
ATOM 638 C CA . LEU A 1 84 ? 9.883 -13.092 -8.706 1.00 80.75 84 LEU A CA 1
ATOM 639 C C . LEU A 1 84 ? 8.423 -13.527 -8.594 1.00 80.75 84 LEU A C 1
ATOM 641 O O . LEU A 1 84 ? 8.064 -14.340 -7.743 1.00 80.75 84 LEU A O 1
ATOM 645 N N . CYS A 1 85 ? 7.594 -12.999 -9.482 1.00 80.62 85 CYS A N 1
ATOM 646 C CA . CYS A 1 85 ? 6.218 -13.430 -9.633 1.00 80.62 85 CYS A CA 1
ATOM 647 C C . CYS A 1 85 ? 6.203 -14.808 -10.284 1.00 80.62 85 CYS A C 1
ATOM 649 O O . CYS A 1 85 ? 6.299 -14.938 -11.504 1.00 80.62 85 CYS A O 1
ATOM 651 N N . HIS A 1 86 ? 6.138 -15.863 -9.471 1.00 70.69 86 HIS A N 1
ATOM 652 C CA . HIS A 1 86 ? 5.834 -17.189 -9.993 1.00 70.69 86 HIS A CA 1
ATOM 653 C C . HIS A 1 86 ? 4.441 -17.144 -10.608 1.00 70.69 86 HIS A C 1
ATOM 655 O O . HIS A 1 86 ? 3.502 -16.736 -9.936 1.00 70.69 86 HIS A O 1
ATOM 661 N N . GLY A 1 87 ? 4.350 -17.504 -11.893 1.00 54.19 87 GLY A N 1
ATOM 662 C CA . GLY A 1 87 ? 3.189 -17.260 -12.743 1.00 54.19 87 GLY A CA 1
ATOM 663 C C . GLY A 1 87 ? 1.867 -17.613 -12.073 1.00 54.19 87 GLY A C 1
ATOM 664 O O . GLY A 1 87 ? 1.493 -18.781 -12.014 1.00 54.19 87 GLY A O 1
ATOM 665 N N . ILE A 1 88 ? 1.164 -16.584 -11.610 1.00 53.75 88 ILE A N 1
ATOM 666 C CA . ILE A 1 88 ? -0.260 -16.655 -11.325 1.00 53.75 88 ILE A CA 1
ATOM 667 C C . ILE A 1 88 ? -0.929 -16.168 -12.611 1.00 53.75 88 ILE A C 1
ATOM 669 O O . ILE A 1 88 ? -1.078 -14.968 -12.836 1.00 53.75 88 ILE A O 1
ATOM 673 N N . HIS A 1 89 ? -1.178 -17.119 -13.512 1.00 48.41 89 HIS A N 1
ATOM 674 C CA . HIS A 1 89 ? -2.182 -16.996 -14.567 1.00 48.41 89 HIS A CA 1
ATOM 675 C C . HIS A 1 89 ? -3.460 -17.661 -14.069 1.00 48.41 89 HIS A C 1
ATOM 677 O O . HIS A 1 89 ? -3.339 -18.770 -13.496 1.00 48.41 89 HIS A O 1
#

Secondary structure (DSSP, 8-state):
-GGGT--TTS-GGGSTTEEE-TTT--EEEEE-TTS--BS---TT-HHHH-TT--EEE-TTSB-TT----GGGGG-SEEE----------

Sequence (89 aa):
MLADSWGEGIDCCKWEGVMCDNKEGNVVGLDLSCSGLNGSLQSNSDLFSLQNLRWLILAGNDFDNSEIPYESSKFRSLNISQSLCHGIH